Protein AF-A0A9P0PDJ2-F1 (afdb_monomer_lite)

pLDDT: mean 74.11, std 15.14, range [43.31, 90.69]

Organism: Acanthoscelides obtectus (NCBI:txid200917)

Sequence (78 aa):
MATALEDFPTWLSGKLQELKTDEDIFGSYIMGILDSDETAKEKSEALQGILSEIVENRKTKAVERREERKAQDCKGRA

Structure (mmCIF, N/CA/C/O backbone):
data_AF-A0A9P0PDJ2-F1
#
_entry.id   AF-A0A9P0PDJ2-F1
#
loop_
_atom_site.group_PDB
_atom_site.id
_atom_site.type_symbol
_atom_site.label_atom_id
_atom_site.label_alt_id
_atom_site.label_comp_id
_atom_site.label_asym_id
_atom_site.label_entity_id
_atom_site.label_seq_id
_atom_site.pdbx_PDB_ins_code
_atom_site.Cartn_x
_atom_site.Cartn_y
_atom_site.Cartn_z
_atom_site.occupancy
_atom_site.B_iso_or_equiv
_atom_site.auth_seq_id
_atom_site.auth_comp_id
_atom_site.auth_asym_id
_atom_site.auth_atom_id
_atom_site.pdbx_PDB_model_num
ATOM 1 N N . MET A 1 1 ? 2.758 -19.397 -18.374 1.00 43.84 1 MET A N 1
ATOM 2 C CA . MET A 1 1 ? 3.300 -18.788 -17.143 1.00 43.84 1 MET A CA 1
ATOM 3 C C . MET A 1 1 ? 2.967 -17.307 -17.181 1.00 43.84 1 MET A C 1
ATOM 5 O O . MET A 1 1 ? 3.668 -16.574 -17.858 1.00 43.84 1 MET A O 1
ATOM 9 N N . ALA A 1 2 ? 1.852 -16.907 -16.572 1.00 43.31 2 ALA A N 1
ATOM 10 C CA . ALA A 1 2 ? 1.442 -15.513 -16.384 1.00 43.31 2 ALA A CA 1
ATOM 11 C C . ALA A 1 2 ? 0.227 -15.533 -15.442 1.00 43.31 2 ALA A C 1
ATOM 13 O O . ALA A 1 2 ? -0.892 -15.614 -15.914 1.00 43.31 2 ALA A O 1
ATOM 14 N N . THR A 1 3 ? 0.448 -15.617 -14.129 1.00 48.81 3 THR A N 1
ATOM 15 C CA . THR A 1 3 ? -0.634 -15.630 -13.115 1.00 48.81 3 THR A CA 1
ATOM 16 C C . THR A 1 3 ? -0.170 -14.943 -11.822 1.00 48.81 3 THR A C 1
ATOM 18 O O . THR A 1 3 ? -0.450 -15.405 -10.725 1.00 48.81 3 THR A O 1
ATOM 21 N N . ALA A 1 4 ? 0.685 -13.924 -11.930 1.00 55.12 4 ALA A N 1
ATOM 22 C CA . ALA A 1 4 ? 1.196 -13.194 -10.762 1.00 55.12 4 ALA A CA 1
ATOM 23 C C . ALA A 1 4 ? 0.753 -11.724 -10.751 1.00 55.12 4 ALA A C 1
ATOM 25 O O . ALA A 1 4 ? 0.638 -11.127 -9.687 1.00 55.12 4 ALA A O 1
ATOM 26 N N . LEU A 1 5 ? 0.482 -11.147 -11.927 1.00 54.03 5 LEU A N 1
ATOM 27 C CA . LEU A 1 5 ? 0.044 -9.755 -12.058 1.00 54.03 5 LEU A CA 1
ATOM 28 C C . LEU A 1 5 ? -1.479 -9.601 -11.947 1.00 54.03 5 LEU A C 1
ATOM 30 O O . LEU A 1 5 ? -1.944 -8.548 -11.535 1.00 54.03 5 LEU A O 1
ATOM 34 N N . GLU A 1 6 ? -2.247 -10.646 -12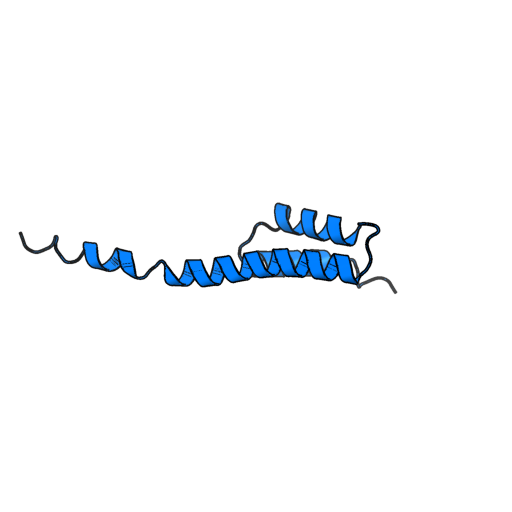.262 1.00 57.25 6 GLU A N 1
ATOM 35 C CA . GLU A 1 6 ? -3.719 -10.642 -12.195 1.00 57.25 6 GLU A CA 1
ATOM 36 C C . GLU A 1 6 ? -4.226 -10.786 -10.746 1.00 57.25 6 GLU A C 1
ATOM 38 O O . GLU A 1 6 ? -5.258 -10.232 -10.366 1.00 57.25 6 GLU A O 1
ATOM 43 N N . ASP A 1 7 ? -3.451 -11.471 -9.903 1.00 71.94 7 ASP A N 1
ATOM 44 C CA . ASP A 1 7 ? -3.753 -11.661 -8.483 1.00 71.94 7 ASP A CA 1
ATOM 45 C C . ASP A 1 7 ? -3.411 -10.440 -7.622 1.00 71.94 7 ASP A C 1
ATOM 47 O O . ASP A 1 7 ? -4.006 -10.259 -6.562 1.00 71.94 7 ASP A O 1
ATOM 51 N N . PHE A 1 8 ? -2.485 -9.578 -8.054 1.00 79.12 8 PHE A N 1
ATOM 52 C CA . PHE A 1 8 ? -2.083 -8.407 -7.274 1.00 79.12 8 PHE A CA 1
ATOM 53 C C . PHE A 1 8 ? -3.211 -7.381 -7.052 1.00 79.12 8 PHE A C 1
ATOM 55 O O . PHE A 1 8 ? -3.439 -7.032 -5.893 1.00 79.12 8 PHE A O 1
ATOM 62 N N . PRO A 1 9 ? -3.949 -6.905 -8.079 1.00 80.19 9 PRO A N 1
ATOM 63 C CA . PRO A 1 9 ? -5.057 -5.975 -7.865 1.00 80.19 9 PRO A CA 1
ATOM 64 C C . PRO A 1 9 ? -6.164 -6.602 -7.012 1.00 80.19 9 PRO A C 1
ATOM 66 O O . PRO A 1 9 ? -6.681 -5.952 -6.111 1.00 80.19 9 PRO A O 1
ATOM 69 N N . THR A 1 10 ? -6.455 -7.890 -7.208 1.00 84.31 10 THR A N 1
ATOM 70 C CA . THR A 1 10 ? -7.434 -8.634 -6.400 1.00 84.31 10 THR A CA 1
ATOM 71 C C . THR A 1 10 ? -7.003 -8.737 -4.931 1.00 84.31 10 THR A C 1
ATOM 73 O O . THR A 1 10 ? -7.798 -8.504 -4.018 1.00 84.31 10 THR A O 1
ATOM 76 N N . TRP A 1 11 ? -5.726 -9.042 -4.680 1.00 86.19 11 TRP A N 1
ATOM 77 C CA . TRP A 1 11 ? -5.137 -9.067 -3.340 1.00 86.19 11 TRP A CA 1
ATOM 78 C C . TRP A 1 11 ? -5.147 -7.684 -2.684 1.00 86.19 11 TRP A C 1
ATOM 80 O O . TRP A 1 11 ? -5.483 -7.560 -1.503 1.00 86.19 11 TRP A O 1
AT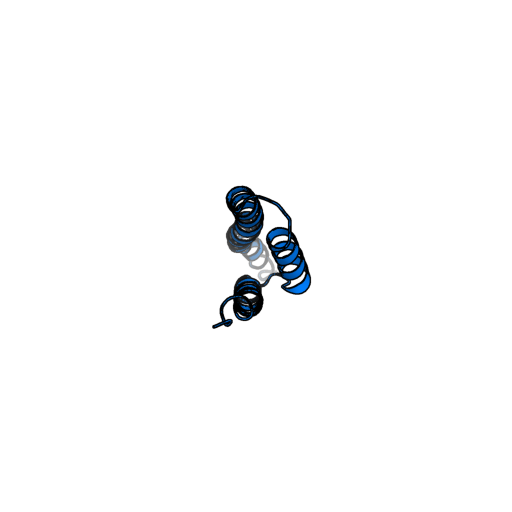OM 90 N N . LEU A 1 12 ? -4.810 -6.647 -3.450 1.00 83.69 12 LEU A N 1
ATOM 91 C CA . LEU A 1 12 ? -4.775 -5.272 -2.980 1.00 83.69 12 LEU A CA 1
ATOM 92 C C . LEU A 1 12 ? -6.177 -4.787 -2.596 1.00 83.69 12 LEU A C 1
ATOM 94 O O . LEU A 1 12 ? -6.350 -4.264 -1.496 1.00 83.69 12 LEU A O 1
ATOM 98 N N . SER A 1 13 ? -7.175 -5.031 -3.447 1.00 85.25 13 SER A N 1
ATOM 99 C CA . SER A 1 13 ? -8.589 -4.786 -3.152 1.00 85.25 13 SER A CA 1
ATOM 100 C C . SER A 1 13 ? -9.023 -5.477 -1.861 1.00 85.25 13 SER A C 1
ATOM 102 O O . SER A 1 13 ? -9.562 -4.827 -0.966 1.00 85.25 13 SER A O 1
ATOM 104 N N . GLY A 1 14 ? -8.704 -6.767 -1.699 1.00 85.75 14 GLY A N 1
ATOM 105 C CA . GLY A 1 14 ? -9.004 -7.508 -0.471 1.00 85.75 14 GLY A CA 1
ATOM 106 C C . GLY A 1 14 ? -8.364 -6.881 0.772 1.00 85.75 14 GLY A C 1
ATOM 107 O O . GLY A 1 14 ? -9.033 -6.682 1.786 1.00 85.75 14 GLY A O 1
ATOM 108 N N . LYS A 1 15 ? -7.089 -6.482 0.686 1.00 83.31 15 LYS A N 1
ATOM 109 C CA . LYS A 1 15 ? -6.382 -5.819 1.792 1.00 83.31 15 LYS A CA 1
ATOM 110 C C . LYS A 1 15 ? -6.958 -4.444 2.127 1.00 83.31 15 LYS A C 1
ATOM 112 O O . LYS A 1 15 ? -7.102 -4.123 3.306 1.00 83.31 15 LYS A O 1
ATOM 117 N N . LEU A 1 16 ? -7.316 -3.643 1.127 1.00 84.50 16 LEU A N 1
ATOM 118 C CA . LEU A 1 16 ? -7.934 -2.328 1.322 1.00 84.50 16 LEU A CA 1
ATOM 119 C C . LEU A 1 16 ? -9.342 -2.453 1.926 1.00 84.50 16 LEU A C 1
ATOM 121 O O . LEU A 1 16 ? -9.690 -1.680 2.821 1.00 84.50 16 LEU A O 1
ATOM 125 N N . GLN A 1 17 ? -10.110 -3.475 1.539 1.00 84.19 17 GLN A N 1
ATOM 126 C CA . GLN A 1 17 ? -11.395 -3.800 2.164 1.00 84.19 17 GLN A CA 1
ATOM 127 C C . GLN A 1 17 ? -11.241 -4.237 3.627 1.00 84.19 17 GLN A C 1
ATOM 129 O O . GLN A 1 17 ? -11.991 -3.766 4.486 1.00 84.19 17 GLN A O 1
ATOM 134 N N . GLU A 1 18 ? -10.249 -5.075 3.950 1.00 83.69 18 GLU A N 1
ATOM 135 C CA . GLU A 1 18 ? -9.924 -5.435 5.342 1.00 83.69 18 GLU A CA 1
ATOM 136 C C . GLU A 1 18 ? -9.567 -4.193 6.174 1.00 83.69 18 GLU A C 1
ATOM 138 O O . GLU A 1 18 ? -9.992 -4.044 7.324 1.00 83.69 18 GLU A O 1
ATOM 143 N N . LEU A 1 19 ? -8.840 -3.256 5.564 1.00 80.12 19 LEU A N 1
ATOM 144 C CA . LEU A 1 19 ? -8.499 -1.961 6.143 1.00 80.12 19 LEU A CA 1
ATOM 145 C C . LEU A 1 19 ? -9.669 -0.965 6.115 1.00 80.12 19 LEU A C 1
ATOM 147 O O . LEU A 1 19 ? -9.507 0.140 6.632 1.00 80.12 19 LEU A O 1
ATOM 151 N N . LYS A 1 20 ? -10.840 -1.342 5.571 1.00 79.00 20 LYS A N 1
ATOM 152 C CA . LYS A 1 20 ? -12.016 -0.515 5.212 1.00 79.00 20 LYS A CA 1
ATOM 153 C C . LYS A 1 20 ? -11.659 0.878 4.687 1.00 79.00 20 LYS A C 1
ATOM 155 O O . LYS A 1 20 ? -12.124 1.895 5.207 1.00 79.00 20 LYS A O 1
ATOM 160 N N . THR A 1 21 ? -10.760 0.886 3.723 1.00 76.81 21 THR A N 1
ATOM 161 C CA . THR A 1 21 ? -10.364 2.037 2.916 1.00 76.81 21 THR A CA 1
ATOM 162 C C . THR A 1 21 ? -10.856 1.840 1.492 1.00 76.81 21 THR A C 1
ATOM 164 O O . THR A 1 21 ? -10.963 0.703 1.038 1.00 76.81 21 THR A O 1
ATOM 167 N N . ASP A 1 22 ? -11.148 2.935 0.796 1.00 82.06 22 ASP A N 1
ATOM 168 C CA . ASP A 1 22 ? -11.690 2.896 -0.560 1.00 82.06 22 ASP A CA 1
ATOM 169 C C . ASP A 1 22 ? -10.690 2.306 -1.560 1.00 82.06 22 ASP A C 1
ATOM 171 O O . ASP A 1 22 ? -9.668 2.912 -1.892 1.00 82.06 22 ASP A O 1
ATOM 175 N N . GLU A 1 23 ? -11.005 1.107 -2.049 1.00 81.81 23 GLU A N 1
ATOM 176 C CA . GLU A 1 23 ? -10.177 0.381 -3.014 1.00 81.81 23 GLU A CA 1
ATOM 177 C C . GLU A 1 23 ? -10.072 1.092 -4.365 1.00 81.81 23 GLU A C 1
ATOM 179 O O . GLU A 1 23 ? -9.054 0.977 -5.031 1.00 81.81 23 GLU A O 1
ATOM 184 N N . ASP A 1 24 ? -11.074 1.881 -4.743 1.00 80.69 24 ASP A N 1
ATOM 185 C CA . ASP A 1 24 ? -11.083 2.612 -6.011 1.00 80.69 24 ASP A CA 1
ATOM 186 C C . ASP A 1 24 ? -10.033 3.739 -6.022 1.00 80.69 24 ASP A C 1
ATOM 188 O O . ASP 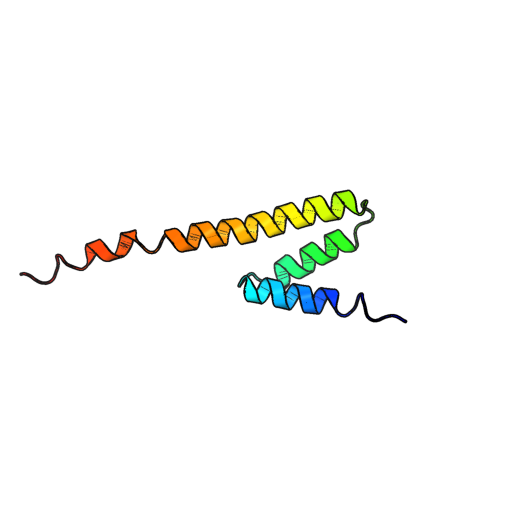A 1 24 ? -9.265 3.894 -6.976 1.00 80.69 24 ASP A O 1
ATOM 192 N N . ILE A 1 25 ? -9.922 4.457 -4.897 1.00 83.50 25 ILE A N 1
ATOM 193 C CA . ILE A 1 25 ? -8.978 5.565 -4.715 1.00 83.50 25 ILE A CA 1
ATOM 194 C C . ILE A 1 25 ? -7.564 5.023 -4.495 1.00 83.50 25 ILE A C 1
ATOM 196 O O . ILE A 1 25 ? -6.631 5.385 -5.214 1.00 83.50 25 ILE A O 1
ATOM 200 N N . PHE A 1 26 ? -7.392 4.137 -3.509 1.00 85.75 26 PHE A N 1
ATOM 201 C CA . PHE A 1 26 ? -6.070 3.617 -3.160 1.00 85.75 26 PHE A CA 1
ATOM 202 C C . PHE A 1 26 ? -5.560 2.596 -4.176 1.00 85.75 26 PHE A C 1
ATOM 204 O O . PHE A 1 26 ? -4.370 2.589 -4.471 1.00 85.75 26 PHE A O 1
ATOM 211 N N . GLY A 1 27 ? -6.436 1.772 -4.749 1.00 86.31 27 GLY A N 1
ATOM 212 C CA . GLY A 1 27 ? -6.079 0.794 -5.773 1.00 86.31 27 GLY A CA 1
ATOM 213 C C . GLY A 1 27 ? -5.562 1.470 -7.034 1.00 86.31 27 GLY A C 1
ATOM 214 O O . GLY A 1 27 ? -4.455 1.156 -7.462 1.00 86.31 27 GLY A O 1
ATOM 215 N N . SER A 1 28 ? -6.288 2.457 -7.571 1.00 86.06 28 SER A N 1
ATOM 216 C CA . SER A 1 28 ? -5.845 3.214 -8.754 1.00 86.06 28 SER A CA 1
ATOM 217 C C . SER A 1 28 ? -4.524 3.947 -8.512 1.00 86.06 28 SER A C 1
ATOM 219 O O . SER A 1 28 ? -3.648 3.956 -9.377 1.00 86.06 28 SER A O 1
ATOM 221 N N . TYR A 1 29 ? -4.343 4.518 -7.319 1.00 88.12 29 TYR A N 1
ATOM 222 C CA . TYR A 1 29 ? -3.114 5.224 -6.958 1.00 88.12 29 TYR A CA 1
ATOM 223 C C . TYR A 1 29 ? -1.906 4.282 -6.833 1.00 88.12 29 TYR A C 1
ATOM 225 O O . TYR A 1 29 ? -0.847 4.546 -7.399 1.00 88.12 29 TYR A O 1
ATOM 233 N N . ILE A 1 30 ? -2.073 3.145 -6.152 1.00 87.94 30 ILE A N 1
ATOM 234 C CA . ILE A 1 30 ? -1.035 2.116 -5.988 1.00 87.94 30 ILE A CA 1
ATOM 235 C C . ILE A 1 30 ? -0.672 1.482 -7.333 1.00 87.94 30 ILE A C 1
ATOM 237 O O . ILE A 1 30 ? 0.509 1.262 -7.604 1.00 87.94 30 ILE A O 1
ATOM 241 N N . MET A 1 31 ? -1.661 1.236 -8.197 1.00 87.06 31 MET A N 1
ATOM 242 C CA . MET A 1 31 ? -1.413 0.750 -9.554 1.00 87.06 31 MET A CA 1
ATOM 243 C C . MET A 1 31 ? -0.607 1.766 -10.365 1.00 87.06 31 MET A C 1
ATOM 245 O O . MET A 1 31 ? 0.333 1.376 -11.046 1.00 87.06 31 MET A O 1
ATOM 249 N N . GLY A 1 32 ? -0.920 3.061 -10.243 1.00 89.25 32 GLY A N 1
ATOM 250 C CA . GLY A 1 32 ? -0.169 4.131 -10.903 1.00 89.25 32 GLY A CA 1
ATOM 251 C C . GLY A 1 32 ? 1.297 4.190 -10.468 1.00 89.25 32 GLY A C 1
ATOM 252 O O . GLY A 1 32 ? 2.178 4.366 -11.302 1.00 89.25 32 GLY A O 1
ATOM 253 N N . ILE A 1 33 ? 1.583 3.961 -9.182 1.00 89.00 33 ILE A N 1
ATOM 254 C CA . ILE A 1 33 ? 2.964 3.862 -8.676 1.00 89.00 33 ILE A CA 1
ATOM 255 C C . ILE A 1 33 ? 3.670 2.631 -9.262 1.00 89.00 33 ILE A C 1
ATOM 257 O O . ILE A 1 33 ? 4.840 2.694 -9.637 1.00 89.00 33 ILE A O 1
ATOM 261 N N . LEU A 1 34 ? 2.967 1.500 -9.366 1.00 85.31 34 LEU A N 1
ATOM 262 C CA . LEU A 1 34 ? 3.524 0.270 -9.932 1.00 85.31 34 LEU A CA 1
ATOM 263 C C . LEU A 1 34 ? 3.781 0.362 -11.438 1.00 85.31 34 LEU A C 1
ATOM 265 O O . LEU A 1 34 ? 4.766 -0.217 -11.901 1.00 85.31 34 LEU A O 1
ATOM 269 N N . ASP A 1 35 ? 2.948 1.102 -12.165 1.00 87.38 35 ASP A N 1
ATOM 270 C CA . ASP A 1 35 ? 3.083 1.362 -13.603 1.00 87.38 35 ASP A CA 1
ATOM 271 C C . ASP A 1 35 ? 4.153 2.425 -13.922 1.00 87.38 35 ASP A C 1
ATOM 273 O O . ASP A 1 35 ? 4.696 2.454 -15.021 1.00 87.38 35 ASP A O 1
ATOM 277 N N . SER A 1 36 ? 4.519 3.258 -12.942 1.00 86.25 36 SER A N 1
ATOM 278 C CA . SER A 1 36 ? 5.533 4.308 -13.097 1.00 86.25 36 SER A CA 1
ATOM 279 C C . SER A 1 36 ? 6.916 3.748 -13.477 1.00 86.25 36 SER A C 1
ATOM 281 O O . SER A 1 36 ? 7.284 2.651 -13.058 1.00 86.25 36 SER A O 1
ATOM 283 N N . ASP A 1 37 ? 7.742 4.505 -14.203 1.00 87.00 37 ASP A N 1
ATOM 284 C CA . ASP A 1 37 ? 9.112 4.103 -14.605 1.00 87.00 37 ASP A CA 1
ATOM 285 C C . ASP A 1 37 ? 10.150 4.304 -13.475 1.00 87.00 37 ASP A C 1
ATOM 287 O O . ASP A 1 37 ? 11.328 4.558 -13.700 1.00 87.00 37 ASP A O 1
ATOM 291 N N . GLU A 1 38 ? 9.710 4.243 -12.219 1.00 86.19 38 GLU A N 1
ATOM 292 C CA . GLU A 1 38 ? 10.573 4.415 -11.048 1.00 86.19 38 GLU A CA 1
ATOM 293 C C . GLU A 1 38 ? 11.275 3.109 -10.653 1.00 86.19 38 GLU A C 1
ATOM 295 O O . GLU A 1 38 ? 10.847 1.996 -10.994 1.00 86.19 38 GLU A O 1
ATOM 300 N N . THR A 1 39 ? 12.353 3.215 -9.871 1.00 89.19 39 THR A N 1
ATOM 301 C CA . THR A 1 39 ? 13.030 2.019 -9.363 1.00 89.19 39 THR A CA 1
ATOM 302 C C . THR A 1 39 ? 12.164 1.275 -8.346 1.00 89.19 39 THR A C 1
ATOM 304 O O . THR A 1 39 ? 11.384 1.860 -7.597 1.00 89.19 39 THR A O 1
ATOM 307 N N . ALA A 1 40 ? 12.332 -0.050 -8.252 1.00 85.88 40 ALA A N 1
ATOM 308 C CA . ALA A 1 40 ? 11.587 -0.878 -7.294 1.00 85.88 40 ALA A CA 1
ATOM 309 C C . ALA A 1 40 ? 11.712 -0.384 -5.838 1.00 85.88 40 ALA A C 1
ATOM 311 O O . ALA A 1 40 ? 10.804 -0.589 -5.031 1.00 85.88 40 ALA A O 1
ATOM 312 N N . LYS A 1 41 ? 12.826 0.286 -5.513 1.00 88.62 41 LYS A N 1
ATOM 313 C CA . LYS A 1 41 ? 13.047 0.928 -4.220 1.00 88.62 41 LYS A CA 1
ATOM 314 C C . LYS A 1 41 ? 12.112 2.124 -4.020 1.00 88.62 41 LYS A C 1
ATOM 316 O O . LYS A 1 41 ? 11.393 2.140 -3.031 1.00 88.62 41 LYS A O 1
ATOM 321 N N . GLU A 1 42 ? 12.073 3.057 -4.967 1.00 89.62 42 GLU A N 1
ATOM 322 C CA . GLU A 1 42 ? 11.202 4.241 -4.912 1.00 89.62 42 GLU A CA 1
ATOM 323 C C . GLU A 1 42 ? 9.724 3.853 -4.826 1.00 89.62 42 GLU A C 1
ATOM 325 O O . GLU A 1 42 ? 9.016 4.316 -3.931 1.00 89.62 42 GLU A O 1
ATOM 330 N N . LYS A 1 43 ? 9.291 2.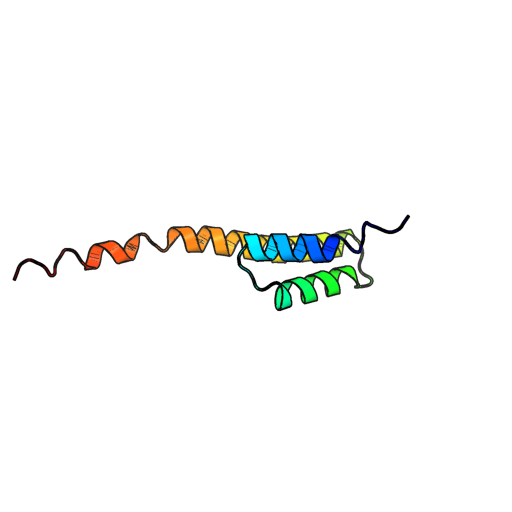893 -5.655 1.00 88.94 43 LYS A N 1
ATOM 331 C CA . LYS A 1 43 ? 7.933 2.330 -5.596 1.00 88.94 43 LYS A CA 1
ATOM 332 C C . LYS A 1 43 ? 7.618 1.765 -4.214 1.00 88.94 43 LYS A C 1
ATOM 334 O O . LYS A 1 43 ? 6.557 2.033 -3.659 1.00 88.94 43 LYS A O 1
ATOM 339 N N . SER A 1 44 ? 8.544 0.994 -3.643 1.00 86.88 44 SER A N 1
ATOM 340 C CA . SER A 1 44 ? 8.362 0.410 -2.312 1.00 86.88 44 SER A CA 1
ATOM 341 C C . SER A 1 44 ? 8.264 1.487 -1.232 1.00 86.88 44 SER A C 1
ATOM 343 O O . SER A 1 44 ? 7.381 1.398 -0.385 1.00 86.88 44 SER A O 1
ATOM 345 N N . GLU A 1 45 ? 9.114 2.517 -1.266 1.00 90.69 45 GLU A N 1
ATOM 346 C CA . GLU A 1 45 ? 9.085 3.618 -0.294 1.00 90.69 45 GLU A CA 1
ATOM 347 C C . GLU A 1 45 ? 7.777 4.421 -0.374 1.00 90.69 45 GLU A C 1
ATOM 349 O O . GLU A 1 45 ? 7.158 4.682 0.662 1.00 90.69 45 GLU A O 1
ATOM 354 N N . ALA A 1 46 ? 7.298 4.724 -1.585 1.00 89.75 46 ALA A N 1
ATOM 355 C CA . ALA A 1 46 ? 6.022 5.404 -1.800 1.00 89.75 46 ALA A CA 1
ATOM 356 C C . ALA A 1 46 ? 4.839 4.583 -1.258 1.00 89.75 46 ALA A C 1
ATOM 358 O O . ALA A 1 46 ? 4.049 5.079 -0.450 1.00 89.75 46 ALA A O 1
ATOM 359 N N . LEU A 1 47 ? 4.756 3.301 -1.635 1.00 88.56 47 LEU A N 1
ATOM 360 C CA . LEU A 1 47 ? 3.706 2.390 -1.168 1.00 88.56 47 LEU A CA 1
ATOM 361 C C . LEU A 1 47 ? 3.720 2.232 0.353 1.00 88.56 47 LEU A C 1
ATOM 363 O O . LEU A 1 47 ? 2.664 2.244 0.988 1.00 88.56 47 LEU A O 1
ATOM 367 N N . GLN A 1 48 ? 4.906 2.114 0.950 1.00 87.38 48 GLN A N 1
ATOM 368 C CA . GLN A 1 48 ? 5.052 1.951 2.390 1.00 87.38 48 GLN A CA 1
ATOM 369 C C . GLN A 1 48 ? 4.586 3.199 3.152 1.00 87.38 48 GLN A C 1
ATOM 371 O O . GLN A 1 48 ? 3.944 3.052 4.189 1.00 87.38 48 GLN A O 1
ATOM 376 N N . GLY A 1 49 ? 4.841 4.406 2.634 1.00 87.75 49 GLY A N 1
ATOM 377 C CA . GLY A 1 49 ? 4.349 5.654 3.228 1.00 87.75 49 GLY A CA 1
ATOM 378 C C . GLY A 1 49 ? 2.821 5.711 3.287 1.00 87.75 49 GLY A C 1
ATOM 379 O O . GLY A 1 49 ? 2.245 5.905 4.357 1.00 87.75 49 GLY A O 1
ATOM 380 N N . ILE A 1 50 ? 2.166 5.444 2.156 1.00 85.44 50 ILE A N 1
ATOM 381 C CA . ILE A 1 50 ? 0.701 5.499 2.027 1.00 85.44 50 ILE A CA 1
ATOM 382 C C . ILE A 1 50 ? 0.038 4.429 2.903 1.00 85.44 50 ILE A C 1
ATOM 384 O O . ILE A 1 50 ? -0.869 4.716 3.683 1.00 85.44 50 ILE A O 1
ATOM 388 N N . LEU A 1 51 ? 0.510 3.182 2.812 1.00 84.19 51 LEU A N 1
ATOM 389 C CA . LEU A 1 51 ? -0.041 2.075 3.593 1.00 84.19 51 LEU A CA 1
ATOM 390 C C . LEU A 1 51 ? 0.201 2.269 5.097 1.00 84.19 51 LEU A C 1
ATOM 392 O O . LEU A 1 51 ? -0.670 1.934 5.902 1.00 84.19 51 LEU A O 1
ATOM 396 N N . SER A 1 52 ? 1.347 2.837 5.487 1.00 85.31 52 SER A N 1
ATOM 397 C CA . SER A 1 52 ? 1.637 3.152 6.889 1.00 85.31 52 SER A CA 1
ATOM 39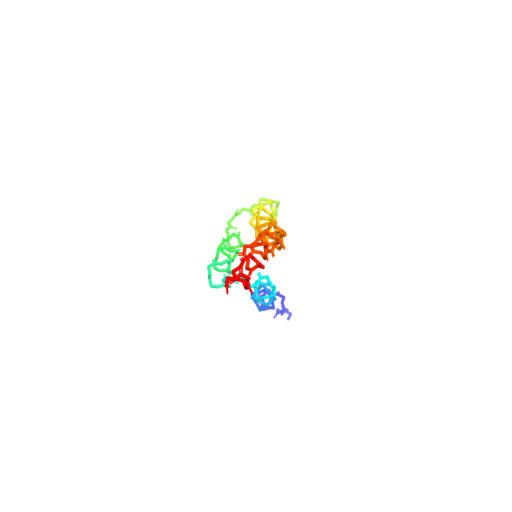8 C C . SER A 1 52 ? 0.691 4.221 7.431 1.00 85.31 52 SER A C 1
ATOM 400 O O . SER A 1 52 ? 0.162 4.045 8.527 1.00 85.31 52 SER A O 1
ATOM 402 N N . GLU A 1 53 ? 0.411 5.278 6.665 1.00 84.75 53 GLU A N 1
ATOM 403 C CA . GLU A 1 53 ? -0.537 6.326 7.062 1.00 84.75 53 GLU A CA 1
ATOM 404 C C . GLU A 1 53 ? -1.959 5.769 7.252 1.00 84.75 53 GLU A C 1
ATOM 406 O O . GLU A 1 53 ? -2.610 6.040 8.265 1.00 84.75 53 GLU A O 1
ATOM 411 N N . ILE A 1 54 ? -2.420 4.905 6.341 1.00 80.00 54 ILE A N 1
ATOM 412 C CA . ILE A 1 54 ? -3.723 4.226 6.446 1.00 80.00 54 ILE A CA 1
ATOM 413 C C . ILE A 1 54 ? -3.813 3.386 7.728 1.00 80.00 54 ILE A C 1
ATOM 415 O O . ILE A 1 54 ? -4.797 3.458 8.474 1.00 80.00 54 ILE A O 1
ATOM 419 N N . VAL A 1 55 ? -2.789 2.571 7.996 1.00 81.81 55 VAL A N 1
ATOM 420 C CA . VAL A 1 55 ? -2.749 1.675 9.161 1.00 81.81 55 VAL A CA 1
ATOM 421 C C . VAL A 1 55 ? -2.610 2.466 10.466 1.00 81.81 55 VAL A C 1
ATOM 423 O O . VAL A 1 55 ? -3.212 2.097 11.480 1.00 81.81 55 VAL A O 1
ATOM 426 N N . GLU A 1 56 ? -1.852 3.560 10.468 1.00 80.31 56 GLU A N 1
ATOM 427 C CA . GLU A 1 56 ? -1.682 4.429 11.633 1.00 80.31 56 GLU A CA 1
ATOM 428 C C . GLU A 1 56 ? -2.970 5.191 11.965 1.00 80.31 56 GLU A C 1
ATOM 430 O O . GLU A 1 56 ? -3.432 5.136 13.108 1.00 80.31 56 GLU A O 1
ATOM 435 N N . ASN A 1 57 ? -3.632 5.780 10.966 1.00 71.62 57 ASN A N 1
ATOM 436 C CA . ASN A 1 57 ? -4.926 6.449 11.128 1.00 71.62 57 ASN A CA 1
ATOM 437 C C . ASN A 1 57 ? -6.010 5.498 11.685 1.00 71.62 57 ASN A C 1
ATOM 439 O O . ASN A 1 57 ? -6.884 5.881 12.466 1.00 71.62 57 ASN A O 1
ATOM 443 N N . ARG A 1 58 ? -5.935 4.201 11.363 1.00 68.56 58 ARG A N 1
ATOM 444 C CA . ARG A 1 58 ? -6.803 3.180 11.972 1.00 68.56 58 ARG A CA 1
ATOM 445 C C . ARG A 1 58 ? -6.527 2.955 13.455 1.00 68.56 58 ARG A C 1
ATOM 447 O O . ARG A 1 58 ? -7.475 2.872 14.241 1.00 68.56 58 ARG A O 1
ATOM 454 N N . LYS A 1 59 ? -5.255 2.838 13.844 1.00 59.81 59 LYS A N 1
ATOM 455 C CA . LYS A 1 59 ? -4.859 2.629 15.247 1.00 59.81 59 LYS A CA 1
ATOM 456 C C . LYS A 1 59 ? -5.278 3.809 16.124 1.00 59.81 59 LYS A C 1
ATOM 458 O O . LYS A 1 59 ? -5.746 3.594 17.240 1.00 59.81 59 LYS A O 1
ATOM 463 N N . THR A 1 60 ? -5.180 5.033 15.611 1.00 55.00 60 THR A N 1
ATOM 464 C CA . THR A 1 60 ? -5.556 6.250 16.347 1.00 55.00 60 THR A CA 1
ATOM 465 C C . THR A 1 60 ? -7.076 6.392 16.498 1.00 55.00 60 THR A C 1
ATOM 467 O O . THR A 1 60 ? -7.559 6.665 17.597 1.00 55.00 60 THR A O 1
ATOM 470 N N . LYS A 1 61 ? -7.868 6.073 15.462 1.00 50.50 61 LYS A N 1
ATOM 471 C CA . LYS A 1 61 ? -9.348 6.078 15.523 1.00 50.50 61 LYS A CA 1
ATOM 472 C C . LYS A 1 61 ? -9.947 5.013 16.454 1.00 50.50 61 LYS A C 1
ATOM 474 O O . LYS A 1 61 ? -11.082 5.164 16.909 1.00 50.50 61 LYS A O 1
ATOM 479 N N . ALA A 1 62 ? -9.210 3.947 16.773 1.00 50.94 62 ALA A N 1
ATOM 480 C CA . ALA A 1 62 ? -9.645 2.939 17.746 1.00 50.94 62 ALA A CA 1
ATOM 481 C C . ALA A 1 62 ? -9.605 3.446 19.205 1.00 50.94 62 ALA A C 1
ATOM 483 O O . ALA A 1 62 ? -10.343 2.939 20.053 1.00 50.94 62 ALA A O 1
ATOM 484 N N . VAL A 1 63 ? -8.787 4.462 19.500 1.00 52.38 63 VAL A N 1
ATOM 485 C CA . VAL A 1 63 ? -8.627 5.033 20.850 1.00 52.38 63 VAL A CA 1
ATOM 486 C C . VAL A 1 63 ? -9.678 6.112 21.154 1.00 52.38 63 VAL A C 1
ATOM 488 O O . VAL A 1 63 ? -10.052 6.304 22.309 1.00 52.38 63 VAL A O 1
ATOM 491 N N . GLU A 1 64 ? -10.254 6.741 20.130 1.00 49.25 64 GLU A N 1
ATOM 492 C CA . GLU A 1 64 ? -11.146 7.904 20.270 1.00 49.25 64 GLU A CA 1
ATOM 493 C C . GLU A 1 64 ? -12.579 7.562 20.753 1.00 49.25 64 GLU A C 1
ATOM 495 O O . GLU A 1 64 ? -13.367 8.447 21.062 1.00 49.25 64 GLU A O 1
ATOM 500 N N . ARG A 1 65 ? -12.937 6.275 20.916 1.00 46.91 65 ARG A N 1
ATOM 501 C CA . ARG 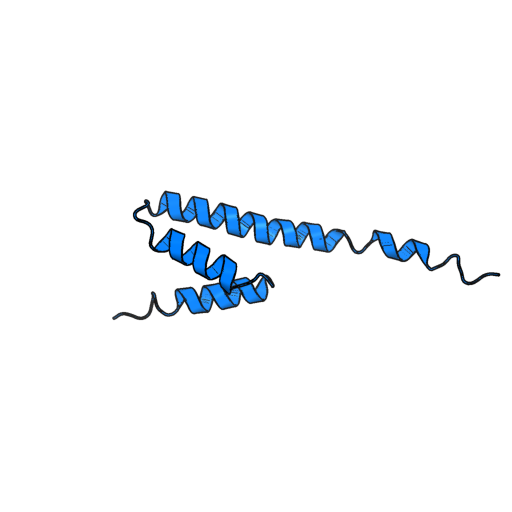A 1 65 ? -14.275 5.835 21.390 1.00 46.91 65 ARG A CA 1
ATOM 502 C C . ARG A 1 65 ? -14.428 5.689 22.915 1.00 46.91 65 ARG A C 1
ATOM 504 O O . ARG A 1 65 ? -15.380 5.048 23.374 1.00 46.91 65 ARG A O 1
ATOM 511 N N . ARG A 1 66 ? -13.497 6.203 23.727 1.00 53.91 66 ARG A N 1
ATOM 512 C CA . ARG A 1 66 ? -13.557 6.059 25.200 1.00 53.91 66 ARG A CA 1
ATOM 513 C C . ARG A 1 66 ? -14.025 7.297 25.972 1.00 53.91 66 ARG A C 1
ATOM 515 O O . ARG A 1 66 ? -14.473 7.110 27.099 1.00 53.91 66 ARG A O 1
ATOM 522 N N . GLU A 1 67 ? -14.037 8.494 25.387 1.00 55.47 67 GLU A N 1
ATOM 523 C CA . GLU A 1 67 ? -14.374 9.721 26.138 1.00 55.47 67 GLU A CA 1
ATOM 524 C C . GLU A 1 67 ? -15.868 10.107 26.114 1.00 55.47 67 GLU A C 1
ATOM 526 O O . GLU A 1 67 ? -16.377 10.650 27.091 1.00 55.47 67 GLU A O 1
ATOM 531 N N . GLU A 1 68 ? -16.646 9.733 25.093 1.00 49.69 68 GLU A N 1
ATOM 532 C CA . GLU A 1 68 ? -18.052 10.186 24.995 1.00 49.69 68 GLU A CA 1
ATOM 533 C C . GLU A 1 68 ? -19.045 9.429 25.900 1.00 49.69 68 GLU A C 1
ATOM 535 O O . GLU A 1 68 ? -20.196 9.839 26.055 1.00 49.69 68 GLU A O 1
ATOM 540 N N . ARG A 1 69 ? -18.628 8.339 26.562 1.00 51.25 69 ARG A N 1
ATOM 541 C CA . ARG A 1 69 ? -19.533 7.539 27.413 1.00 51.25 69 ARG A CA 1
ATOM 542 C C . ARG A 1 69 ? -19.796 8.141 28.798 1.00 51.25 69 ARG A C 1
ATOM 544 O O . ARG A 1 69 ? -20.711 7.685 29.477 1.00 51.25 69 ARG A O 1
ATOM 551 N N . LYS A 1 70 ? -19.026 9.146 29.234 1.00 54.69 70 LYS A N 1
ATOM 552 C CA . LYS A 1 70 ? -19.188 9.743 30.574 1.00 54.69 70 LYS A CA 1
ATOM 553 C C . LYS A 1 70 ? -20.273 10.820 30.661 1.00 54.69 70 LYS A C 1
ATOM 555 O O . LYS A 1 70 ? -20.667 11.173 31.766 1.00 54.69 70 LYS A O 1
ATOM 560 N N . ALA A 1 71 ? -20.798 11.310 29.538 1.00 56.81 71 ALA A N 1
ATOM 561 C CA . ALA A 1 71 ? -21.794 12.386 29.547 1.00 56.81 71 ALA A CA 1
ATOM 562 C C . ALA A 1 71 ? -23.252 11.913 29.737 1.00 56.81 71 ALA A C 1
ATOM 564 O O . ALA A 1 71 ? -24.134 12.742 29.955 1.00 56.81 71 ALA A O 1
ATOM 565 N N . GLN A 1 72 ? -23.535 10.605 29.666 1.00 56.69 72 GLN A N 1
ATOM 566 C CA . GLN A 1 72 ? -24.915 10.092 29.696 1.00 56.69 72 GLN A CA 1
ATOM 567 C C . GLN A 1 72 ? -25.425 9.655 31.082 1.00 56.69 72 GLN A C 1
ATOM 569 O O . GLN A 1 72 ? -26.636 9.546 31.256 1.00 56.69 72 GLN A O 1
ATOM 574 N N . ASP A 1 73 ? -24.557 9.487 32.085 1.00 57.19 73 ASP A N 1
ATOM 575 C CA . ASP A 1 73 ? -24.957 9.008 33.425 1.00 57.19 73 ASP A CA 1
ATOM 576 C C . ASP A 1 73 ? -25.555 10.107 34.337 1.00 57.19 73 ASP A C 1
ATOM 578 O O . ASP A 1 73 ? -26.282 9.818 35.284 1.00 57.19 73 ASP A O 1
ATOM 582 N N . CYS A 1 74 ? -25.350 11.394 34.030 1.00 60.72 74 CYS A N 1
ATOM 583 C CA . CYS A 1 74 ? -25.846 12.486 34.883 1.00 60.72 74 CYS A CA 1
ATOM 584 C C . CYS A 1 74 ? -27.314 12.888 34.636 1.00 60.72 74 CYS A C 1
ATOM 586 O O . CYS A 1 74 ? -27.861 13.664 35.415 1.00 60.72 74 CYS A O 1
ATOM 588 N N . LYS A 1 75 ? -27.976 12.398 33.575 1.00 62.44 75 LYS A N 1
ATOM 589 C CA . LYS A 1 75 ? -29.319 12.880 33.176 1.00 62.44 75 LYS A CA 1
ATOM 590 C C . LYS A 1 75 ? -30.490 12.076 33.765 1.00 62.44 75 LYS A C 1
ATOM 592 O O . LYS A 1 75 ? -31.638 12.404 33.493 1.00 62.44 75 LYS A O 1
ATOM 597 N N . GLY A 1 76 ? -30.209 11.043 34.565 1.00 60.22 76 GLY A N 1
ATOM 598 C CA . GLY A 1 76 ? -31.212 10.116 35.113 1.00 60.22 76 GLY A CA 1
ATOM 599 C C . GLY A 1 76 ? -31.642 10.351 36.566 1.00 60.22 76 GLY A C 1
ATOM 600 O O . GLY A 1 76 ? -32.358 9.520 37.114 1.00 60.22 76 GLY A O 1
ATOM 601 N N . ARG A 1 77 ? -31.200 11.433 37.220 1.00 55.81 77 ARG A N 1
ATOM 602 C CA . ARG A 1 77 ? -31.637 11.798 38.581 1.00 55.81 77 ARG A CA 1
ATOM 603 C C . ARG A 1 77 ? -32.097 13.255 38.616 1.00 55.81 77 ARG A C 1
ATOM 605 O O . ARG A 1 77 ? -31.395 14.117 39.135 1.00 55.81 77 ARG A O 1
ATOM 612 N N . ALA A 1 78 ? -33.253 13.507 38.015 1.00 55.16 78 ALA A N 1
ATOM 613 C CA . ALA A 1 78 ? -34.082 14.680 38.267 1.00 55.16 78 ALA A CA 1
ATOM 614 C C . ALA A 1 78 ? -35.496 14.190 38.578 1.00 55.16 78 ALA A C 1
ATOM 616 O O . ALA A 1 78 ? -35.928 13.235 37.891 1.00 55.16 78 ALA A O 1
#

Secondary structure (DSSP, 8-state):
---SSSHHHHHHHHHHHHTT--HHHHHHHHHHHHHSS--HHHHHHHHHHHHHHHHHHHHHHTTTTSSGGGGSGGGG--

Radius of gyration: 19.7 Å; chains: 1; bounding box: 47×34×56 Å

Foldseek 3Di:
DDDDVVVVLVVQLVVCVVLPHDSVVVSVVLVVLVVDPDDPVVSVVVNCVVVVVSVVVVVVVVPVPPPPPVPPPPPPDD

InterPro domains:
  IPR037666 Coiled-coil domain-containing protein 43 [PTHR31684] (6-63)
  IPR058771 CCDC43, PWI-like domain [PF26091] (4-62)